Protein AF-A0A522IY09-F1 (afdb_monomer)

Solvent-accessible surface area (backbone atoms only — not comparable to full-atom values): 5550 Å² total; per-residue (Å²): 135,51,74,67,56,51,54,53,50,52,50,52,53,49,52,52,53,52,52,50,55,50,52,53,50,51,51,51,51,52,50,54,34,52,55,36,45,76,70,73,42,92,40,67,68,53,52,51,50,51,53,52,51,50,53,52,51,49,55,49,52,54,51,51,54,52,23,68,76,66,72,47,81,73,81,85,66,64,75,73,78,66,75,73,77,84,79,77,83,89,76,131

Structure (mmCIF, N/CA/C/O backbone):
data_AF-A0A522IY09-F1
#
_entry.id   AF-A0A522IY09-F1
#
loop_
_atom_site.group_PDB
_atom_site.id
_atom_site.type_symbol
_atom_site.label_atom_id
_atom_site.label_alt_id
_atom_site.label_comp_id
_atom_site.label_asym_id
_atom_site.label_entity_id
_atom_site.label_seq_id
_atom_site.pdbx_PDB_ins_code
_atom_site.Cartn_x
_atom_site.Cartn_y
_atom_site.Cartn_z
_atom_site.occupancy
_atom_site.B_iso_or_equiv
_atom_site.auth_seq_id
_atom_site.auth_comp_id
_atom_site.auth_asym_id
_atom_site.auth_atom_id
_atom_site.pdbx_PDB_model_num
ATOM 1 N N . MET A 1 1 ? 24.304 12.826 -20.726 1.00 64.62 1 MET A N 1
ATOM 2 C CA . MET A 1 1 ? 23.076 12.122 -20.330 1.00 64.62 1 MET A CA 1
ATOM 3 C C . MET A 1 1 ? 22.304 11.796 -21.593 1.00 64.62 1 MET A C 1
ATOM 5 O O . MET A 1 1 ? 22.029 12.706 -22.367 1.00 64.62 1 MET A O 1
ATOM 9 N N . THR A 1 2 ? 22.078 10.517 -21.870 1.00 91.50 2 THR A N 1
ATOM 10 C CA . THR A 1 2 ? 21.358 10.041 -23.058 1.00 91.50 2 THR A CA 1
ATOM 11 C C . THR A 1 2 ? 19.844 10.076 -22.825 1.00 91.50 2 THR A C 1
ATOM 13 O O . THR A 1 2 ? 19.383 10.112 -21.684 1.00 91.50 2 THR A O 1
ATOM 16 N N . LEU A 1 3 ? 19.047 10.032 -23.899 1.00 85.06 3 LEU A N 1
ATOM 17 C CA . LEU A 1 3 ? 17.584 9.939 -23.795 1.00 85.06 3 LEU A CA 1
ATOM 18 C C . LEU A 1 3 ? 17.142 8.693 -23.003 1.00 85.06 3 LEU A C 1
ATOM 20 O O . LEU A 1 3 ? 16.201 8.762 -22.217 1.00 85.06 3 LEU A O 1
ATOM 24 N N . ALA A 1 4 ? 17.850 7.574 -23.169 1.00 80.31 4 ALA A N 1
ATOM 25 C CA . ALA A 1 4 ? 17.594 6.344 -22.424 1.00 80.31 4 ALA A CA 1
ATOM 26 C C . ALA A 1 4 ? 17.851 6.514 -20.915 1.00 80.31 4 ALA A C 1
ATOM 28 O O . ALA A 1 4 ? 17.023 6.105 -20.104 1.00 80.31 4 ALA A O 1
ATOM 29 N N . GLU A 1 5 ? 18.944 7.182 -20.533 1.00 83.06 5 GLU A N 1
ATOM 30 C CA . GLU A 1 5 ? 19.251 7.492 -19.128 1.00 83.06 5 GLU A CA 1
ATOM 31 C C . GLU A 1 5 ? 18.213 8.434 -18.504 1.00 83.06 5 GLU A C 1
ATOM 33 O O . GLU A 1 5 ? 17.850 8.272 -17.339 1.00 83.06 5 GLU A O 1
ATOM 38 N N . GLN A 1 6 ? 17.709 9.403 -19.276 1.00 86.19 6 GLN A N 1
ATOM 39 C CA . GLN A 1 6 ? 16.656 10.320 -18.836 1.00 86.19 6 GLN A CA 1
ATOM 40 C C . GLN A 1 6 ? 15.349 9.575 -18.549 1.00 86.19 6 GLN A C 1
ATOM 42 O O . GLN A 1 6 ? 14.804 9.691 -17.455 1.00 86.19 6 GLN A O 1
ATOM 47 N N . LEU A 1 7 ? 14.902 8.737 -19.487 1.00 83.69 7 LEU A N 1
ATOM 48 C CA . LEU A 1 7 ? 13.694 7.930 -19.321 1.00 83.69 7 LEU A CA 1
ATOM 49 C C . LEU A 1 7 ? 13.817 6.946 -18.154 1.00 83.69 7 LEU A C 1
ATOM 51 O O . LEU A 1 7 ? 12.856 6.744 -17.414 1.00 83.69 7 LEU A O 1
ATOM 55 N N . GLN A 1 8 ? 14.992 6.348 -17.955 1.00 81.69 8 GLN A N 1
ATOM 56 C CA . GLN A 1 8 ? 15.227 5.458 -16.821 1.00 81.69 8 GLN A CA 1
ATOM 57 C C . GLN A 1 8 ? 15.186 6.205 -15.483 1.00 81.69 8 GLN A C 1
ATOM 59 O O . GLN A 1 8 ? 14.585 5.717 -14.526 1.00 81.69 8 GLN A O 1
ATOM 64 N N . ARG A 1 9 ? 15.762 7.410 -15.417 1.00 84.06 9 ARG A N 1
ATOM 65 C CA . ARG A 1 9 ? 15.673 8.272 -14.235 1.00 84.06 9 ARG A CA 1
ATOM 66 C C . ARG A 1 9 ? 14.228 8.660 -13.926 1.00 84.06 9 ARG A C 1
ATOM 68 O O . ARG A 1 9 ? 13.818 8.551 -12.773 1.00 84.06 9 ARG A O 1
ATOM 75 N N . ASP A 1 10 ? 13.464 9.084 -14.928 1.00 86.62 10 ASP A N 1
ATOM 76 C CA . ASP A 1 10 ? 12.071 9.501 -14.743 1.00 86.62 10 ASP A CA 1
ATOM 77 C C . ASP A 1 10 ? 11.196 8.333 -14.275 1.00 86.62 10 ASP A C 1
ATOM 79 O O . ASP A 1 10 ? 10.366 8.504 -13.382 1.00 86.62 10 ASP A O 1
ATOM 83 N N . ARG A 1 11 ? 11.441 7.120 -14.788 1.00 79.81 11 ARG A N 1
ATOM 84 C CA . ARG A 1 11 ? 10.786 5.893 -14.305 1.00 79.81 11 ARG A CA 1
ATOM 85 C C . ARG A 1 11 ? 11.083 5.617 -12.836 1.00 79.81 11 ARG A C 1
ATOM 87 O O . ARG A 1 11 ? 10.151 5.398 -12.070 1.00 79.81 11 ARG A O 1
ATOM 94 N N . LEU A 1 12 ? 12.353 5.673 -12.429 1.00 82.12 12 LEU A N 1
ATOM 95 C CA . LEU A 1 12 ? 12.740 5.460 -11.031 1.00 82.12 12 LEU A CA 1
ATOM 96 C C . LEU A 1 12 ? 12.110 6.508 -10.106 1.00 82.12 12 LEU A C 1
ATOM 98 O O . LEU A 1 12 ? 11.585 6.162 -9.052 1.00 82.12 12 LEU A O 1
ATOM 102 N N . LEU A 1 13 ? 12.113 7.781 -10.510 1.00 87.38 13 LEU A N 1
ATOM 103 C CA . LEU A 1 13 ? 11.470 8.849 -9.745 1.00 87.38 13 LEU A CA 1
ATOM 104 C C . LEU A 1 13 ? 9.957 8.638 -9.640 1.00 87.38 13 LEU A C 1
ATOM 106 O O . LEU A 1 13 ? 9.389 8.815 -8.563 1.00 87.38 13 LEU A O 1
ATOM 110 N N . ASN A 1 14 ? 9.308 8.218 -10.727 1.00 82.75 14 ASN A N 1
ATOM 111 C CA . ASN A 1 14 ? 7.885 7.904 -10.726 1.00 82.75 14 ASN A CA 1
ATOM 112 C C . ASN A 1 14 ? 7.562 6.724 -9.795 1.00 82.75 14 ASN A C 1
ATO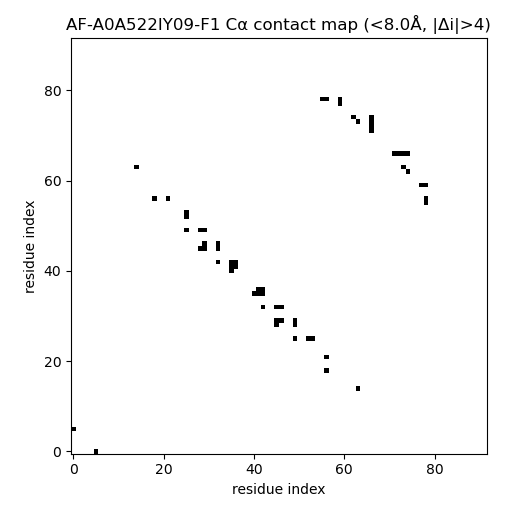M 114 O O . ASN A 1 14 ? 6.641 6.822 -8.985 1.00 82.75 14 ASN A O 1
ATOM 118 N N . ALA A 1 15 ? 8.355 5.650 -9.843 1.00 80.75 15 ALA A N 1
ATOM 119 C CA . ALA A 1 15 ? 8.210 4.510 -8.943 1.00 80.75 15 ALA A CA 1
ATOM 120 C C . ALA A 1 15 ? 8.380 4.932 -7.472 1.00 80.75 15 ALA A C 1
ATOM 122 O O . ALA A 1 15 ? 7.545 4.609 -6.627 1.00 80.75 15 ALA A O 1
ATOM 123 N N . VAL A 1 16 ? 9.396 5.734 -7.146 1.00 84.94 16 VAL A N 1
ATOM 124 C CA . VAL A 1 16 ? 9.591 6.253 -5.780 1.00 84.94 16 VAL A CA 1
ATOM 125 C C . VAL A 1 16 ? 8.399 7.106 -5.328 1.00 84.94 16 VAL A C 1
ATOM 127 O O . VAL A 1 16 ? 7.895 6.914 -4.219 1.00 84.94 16 VAL A O 1
ATOM 130 N N . ASN A 1 17 ? 7.903 8.006 -6.180 1.00 87.25 17 ASN A N 1
ATOM 131 C CA . ASN A 1 17 ? 6.762 8.865 -5.858 1.00 87.25 17 ASN A CA 1
ATOM 132 C C . ASN A 1 17 ? 5.477 8.058 -5.620 1.00 87.25 17 ASN A C 1
ATOM 134 O O . ASN A 1 17 ? 4.776 8.306 -4.638 1.00 87.25 17 ASN A O 1
ATOM 138 N N . MET A 1 18 ? 5.195 7.062 -6.464 1.00 83.62 18 MET A N 1
ATOM 139 C CA . MET A 1 18 ? 4.046 6.164 -6.302 1.00 83.62 18 MET A CA 1
ATOM 140 C C . MET A 1 18 ? 4.153 5.318 -5.028 1.00 83.62 18 MET A C 1
ATOM 142 O O . MET A 1 18 ? 3.191 5.226 -4.264 1.00 83.62 18 MET A O 1
ATOM 146 N N . THR A 1 19 ? 5.340 4.767 -4.748 1.00 83.94 19 THR A N 1
ATOM 147 C CA . THR A 1 19 ? 5.622 4.012 -3.513 1.00 83.94 19 THR A CA 1
ATOM 148 C C . THR A 1 19 ? 5.331 4.866 -2.282 1.00 83.94 19 THR A C 1
ATOM 150 O O . THR A 1 19 ? 4.646 4.433 -1.355 1.00 83.94 19 THR A O 1
ATOM 153 N N . HIS A 1 20 ? 5.815 6.110 -2.285 1.00 87.12 20 HIS A N 1
ATOM 154 C CA . HIS A 1 20 ? 5.610 7.048 -1.190 1.00 87.12 20 HIS A CA 1
ATOM 155 C 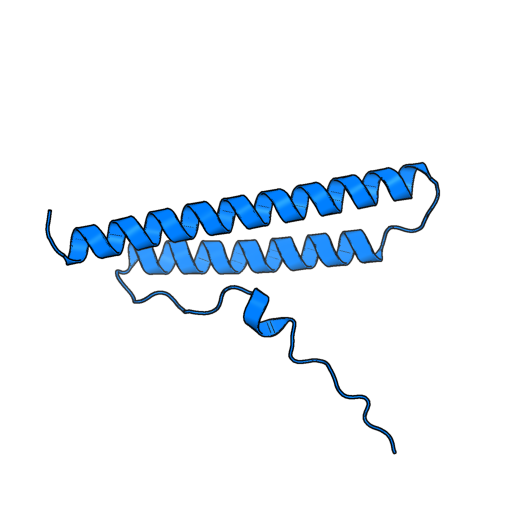C . HIS A 1 20 ? 4.124 7.399 -1.018 1.00 87.12 20 HIS A C 1
ATOM 157 O O . HIS A 1 20 ? 3.604 7.327 0.098 1.00 87.12 20 HIS A O 1
ATOM 163 N N . ALA A 1 21 ? 3.418 7.736 -2.100 1.00 87.06 21 ALA A N 1
ATOM 164 C CA . ALA A 1 21 ? 1.993 8.057 -2.045 1.00 87.06 21 ALA A CA 1
ATOM 165 C C . ALA A 1 21 ? 1.172 6.907 -1.434 1.00 87.06 21 ALA A C 1
ATOM 167 O O . ALA A 1 21 ? 0.348 7.133 -0.546 1.00 87.06 21 ALA A O 1
ATOM 168 N N . ARG A 1 22 ? 1.467 5.665 -1.832 1.00 84.44 22 ARG A N 1
ATOM 169 C CA . ARG A 1 22 ? 0.796 4.467 -1.314 1.00 84.44 22 ARG A CA 1
ATOM 170 C C . ARG A 1 22 ? 1.116 4.187 0.145 1.00 84.44 22 ARG A C 1
ATOM 172 O O . ARG A 1 22 ? 0.208 3.911 0.922 1.00 84.44 22 ARG A O 1
ATOM 179 N N . PHE A 1 23 ? 2.373 4.340 0.555 1.00 87.88 23 PHE A N 1
ATOM 180 C CA . PHE A 1 23 ? 2.740 4.182 1.961 1.00 87.88 23 PHE A CA 1
ATOM 181 C C . PHE A 1 23 ? 2.018 5.197 2.859 1.00 87.88 23 PHE A C 1
ATOM 183 O O . PHE A 1 23 ? 1.548 4.856 3.944 1.00 87.88 23 PHE A O 1
ATOM 190 N N . ARG A 1 24 ? 1.857 6.442 2.389 1.00 92.00 24 ARG A N 1
ATOM 191 C CA . ARG A 1 24 ? 1.065 7.456 3.104 1.00 92.00 24 ARG A CA 1
ATOM 192 C C . ARG A 1 24 ? -0.409 7.078 3.207 1.00 92.00 24 ARG A C 1
ATOM 194 O O . ARG A 1 24 ? -0.991 7.287 4.268 1.00 92.00 24 ARG A O 1
ATOM 201 N N . ALA A 1 25 ? -0.997 6.532 2.143 1.00 87.44 25 ALA A N 1
ATOM 202 C CA . ALA A 1 25 ? -2.382 6.066 2.159 1.00 87.44 25 ALA A CA 1
ATOM 203 C C . ALA A 1 25 ? -2.576 4.909 3.154 1.00 87.44 25 ALA A C 1
ATOM 205 O O . ALA A 1 25 ? -3.455 4.985 4.009 1.00 87.44 25 ALA A O 1
ATOM 206 N N . LEU A 1 26 ? -1.690 3.906 3.133 1.00 89.25 26 LEU A N 1
ATOM 207 C CA . LEU A 1 26 ? -1.681 2.797 4.094 1.00 89.25 26 LEU A CA 1
ATOM 208 C C . LEU A 1 26 ? -1.606 3.287 5.545 1.00 89.25 26 LEU A C 1
ATOM 210 O O . LEU A 1 26 ? -2.394 2.864 6.391 1.00 89.25 26 LEU A O 1
ATOM 214 N N . LEU A 1 27 ? -0.691 4.217 5.838 1.00 92.69 27 LEU A N 1
ATOM 215 C CA . LEU A 1 27 ? -0.567 4.807 7.173 1.00 92.69 27 LEU A CA 1
ATOM 216 C C . LEU A 1 27 ? -1.838 5.551 7.599 1.00 92.69 27 LEU A C 1
ATOM 218 O O . LEU A 1 27 ? -2.259 5.426 8.748 1.00 92.69 27 LEU A O 1
ATOM 222 N N . ALA A 1 28 ? -2.461 6.305 6.692 1.00 91.31 28 ALA A N 1
ATOM 223 C CA . ALA A 1 28 ? -3.710 7.005 6.976 1.00 91.31 28 ALA A CA 1
ATOM 224 C C . ALA A 1 28 ? -4.845 6.022 7.310 1.00 91.31 28 ALA A C 1
ATOM 226 O O . ALA A 1 28 ? -5.552 6.217 8.301 1.00 91.31 28 ALA A O 1
ATOM 227 N N . THR A 1 29 ? -4.970 4.933 6.549 1.00 90.06 29 THR A N 1
ATOM 228 C CA . THR A 1 29 ? -5.954 3.871 6.802 1.00 90.06 29 THR A CA 1
ATOM 229 C C . THR A 1 29 ? -5.700 3.180 8.143 1.00 90.06 29 THR A C 1
ATOM 231 O O . THR A 1 29 ? -6.633 2.993 8.925 1.00 90.06 29 THR A O 1
ATOM 234 N N . ALA A 1 30 ? -4.442 2.872 8.472 1.00 92.25 30 ALA A N 1
ATOM 235 C CA . ALA A 1 30 ? -4.072 2.269 9.752 1.00 92.25 30 ALA A CA 1
ATOM 236 C C . ALA A 1 30 ? -4.379 3.187 10.946 1.00 92.25 30 ALA A C 1
ATOM 238 O O . ALA A 1 30 ? -4.891 2.732 11.974 1.00 92.25 30 ALA A O 1
ATOM 239 N N . LEU A 1 31 ? -4.127 4.491 10.810 1.00 94.88 31 LEU A N 1
ATOM 240 C CA . LEU A 1 31 ? -4.485 5.482 11.825 1.00 94.88 31 LEU A CA 1
ATOM 241 C C . LEU A 1 31 ? -6.005 5.575 12.012 1.00 94.88 31 LEU A C 1
ATOM 243 O O . LEU A 1 31 ? -6.480 5.537 13.147 1.00 94.88 31 LEU A O 1
ATOM 247 N N . ALA A 1 32 ? -6.774 5.628 10.922 1.00 91.38 32 ALA A N 1
ATOM 248 C CA . ALA A 1 32 ? -8.235 5.669 10.975 1.00 91.38 32 ALA A CA 1
ATOM 249 C C . ALA A 1 32 ? -8.838 4.394 11.595 1.00 91.38 32 ALA A C 1
ATOM 251 O O . ALA A 1 32 ? -9.798 4.468 12.365 1.00 91.38 32 ALA A O 1
ATOM 252 N N . ALA A 1 33 ? -8.266 3.223 11.298 1.00 92.94 33 ALA A N 1
ATOM 253 C CA . ALA A 1 33 ? -8.636 1.964 11.938 1.00 92.94 33 ALA A CA 1
ATOM 254 C C . ALA A 1 33 ? -8.327 2.004 13.443 1.00 92.94 33 ALA A C 1
ATOM 256 O O . ALA A 1 33 ? -9.178 1.680 14.265 1.00 92.94 33 ALA A O 1
ATOM 257 N N . THR A 1 34 ? -7.147 2.496 13.830 1.00 94.56 34 THR A N 1
ATOM 258 C CA . THR A 1 34 ? -6.750 2.615 15.244 1.00 94.56 34 THR A CA 1
ATOM 259 C C . THR A 1 34 ? -7.708 3.517 16.028 1.00 94.56 34 THR A C 1
ATOM 261 O O . THR A 1 34 ? -8.144 3.155 17.119 1.00 94.56 34 THR A O 1
ATOM 264 N N . GLN A 1 35 ? -8.092 4.665 15.466 1.00 95.44 35 GLN A N 1
ATOM 265 C CA . GLN A 1 35 ? -9.045 5.592 16.092 1.00 95.44 35 GLN A CA 1
ATOM 266 C C . GLN A 1 35 ? -10.436 4.964 16.269 1.00 95.44 35 GLN A C 1
ATOM 268 O O . GLN A 1 35 ? -11.083 5.142 17.305 1.00 95.44 35 GLN A O 1
ATOM 273 N N . ARG A 1 36 ? -10.893 4.178 15.287 1.00 92.69 36 ARG A N 1
ATOM 274 C CA . ARG A 1 36 ? -12.155 3.434 15.389 1.00 92.69 36 ARG A CA 1
ATOM 275 C C . ARG A 1 36 ? -12.099 2.323 16.428 1.00 92.69 36 ARG A C 1
ATOM 277 O O . ARG A 1 36 ? -13.024 2.221 17.230 1.00 92.69 36 ARG A O 1
ATOM 284 N N . ALA A 1 37 ? -11.005 1.565 16.480 1.00 95.44 37 ALA A N 1
ATOM 285 C CA . ALA A 1 37 ? -10.797 0.540 17.500 1.00 95.44 37 ALA A CA 1
ATOM 286 C C . ALA A 1 37 ? -10.820 1.142 18.915 1.00 95.44 37 ALA A C 1
ATOM 288 O O . ALA A 1 37 ? -11.475 0.603 19.804 1.00 95.44 37 ALA A O 1
ATOM 289 N N . GLN A 1 38 ? -10.177 2.298 19.113 1.00 96.62 38 GLN A N 1
ATOM 290 C CA . GLN A 1 38 ? -10.217 3.039 20.383 1.00 96.62 38 GLN A CA 1
ATOM 291 C C . GLN A 1 38 ? -11.630 3.507 20.760 1.00 96.62 38 GLN A C 1
ATOM 293 O O . GLN A 1 38 ? -11.943 3.627 21.941 1.00 96.62 38 GLN A O 1
ATOM 298 N N . SER A 1 39 ? -12.491 3.726 19.766 1.00 96.38 39 SER A N 1
ATOM 299 C CA . SER A 1 39 ? -13.903 4.079 19.955 1.00 96.38 39 SER A CA 1
ATOM 300 C C . SER A 1 39 ? -14.813 2.854 20.149 1.00 96.38 39 SER A C 1
ATOM 302 O O . SER A 1 39 ? -16.030 3.004 20.220 1.00 96.38 39 SER A O 1
ATOM 304 N N . GLY A 1 40 ? -14.251 1.639 20.208 1.00 95.50 40 GLY A N 1
ATOM 305 C CA . GLY A 1 40 ? -15.001 0.388 20.356 1.00 95.50 40 GLY A CA 1
ATOM 306 C C . GLY A 1 40 ? -15.723 -0.077 19.087 1.00 95.50 40 GLY A C 1
ATOM 307 O O . GLY A 1 40 ? -16.585 -0.951 19.161 1.00 95.50 40 GLY A O 1
ATOM 308 N N . LEU A 1 41 ? -15.398 0.499 17.927 1.00 95.06 41 LEU A N 1
ATOM 309 C CA . LEU A 1 41 ? -15.997 0.129 16.645 1.00 95.06 41 LEU A CA 1
ATOM 310 C C . LEU A 1 41 ? -15.248 -1.060 16.018 1.00 95.06 41 LEU A C 1
ATOM 312 O O . LEU A 1 41 ? -14.035 -1.188 16.203 1.00 95.06 41 LEU A O 1
ATOM 316 N N . PRO A 1 42 ? -15.936 -1.932 15.258 1.00 92.56 42 PRO A N 1
ATOM 317 C CA . PRO A 1 42 ? -15.289 -3.035 14.556 1.00 92.56 42 PRO A CA 1
ATOM 318 C C . PRO A 1 42 ? -14.351 -2.516 13.458 1.00 92.56 42 PRO A C 1
ATOM 320 O O . PRO A 1 42 ? -14.703 -1.606 12.710 1.00 92.56 42 PRO A O 1
ATOM 323 N N . VAL A 1 43 ? -13.171 -3.135 13.348 1.00 94.75 43 VAL A N 1
ATOM 324 C CA . 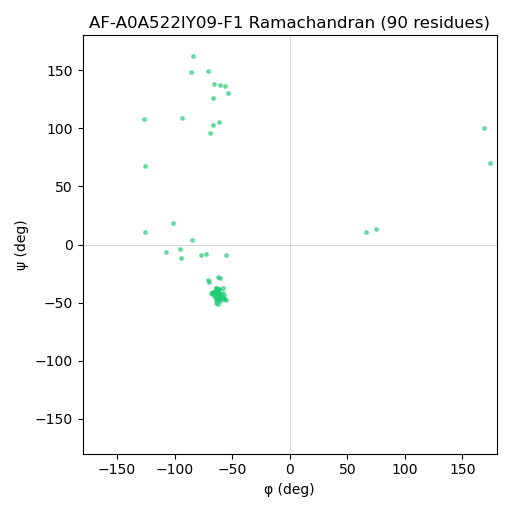VAL A 1 43 ? -12.101 -2.738 12.404 1.00 94.75 43 VAL A CA 1
ATOM 325 C C . VAL A 1 43 ? -11.625 -3.875 11.496 1.00 94.75 43 VAL A C 1
ATOM 327 O O . VAL A 1 43 ? -10.605 -3.764 10.823 1.00 94.75 43 VAL A O 1
ATOM 330 N N . VAL A 1 44 ? -12.343 -5.003 11.480 1.00 92.62 44 VAL A N 1
ATOM 331 C CA . VAL A 1 44 ? -11.955 -6.191 10.696 1.00 92.62 44 VAL A CA 1
ATOM 332 C C . VAL A 1 44 ? -11.837 -5.868 9.208 1.00 92.62 44 VAL A C 1
ATOM 334 O O . VAL A 1 44 ? -10.882 -6.304 8.569 1.00 92.62 44 VAL A O 1
ATOM 337 N N . ASP A 1 45 ? -12.767 -5.087 8.660 1.00 88.69 45 ASP A N 1
ATOM 338 C CA . ASP A 1 45 ? -12.731 -4.733 7.240 1.00 88.69 45 ASP A CA 1
ATOM 339 C C . ASP A 1 45 ? -11.586 -3.770 6.917 1.00 88.69 45 ASP A C 1
ATOM 341 O O . ASP A 1 45 ? -10.953 -3.906 5.876 1.00 88.69 45 ASP A O 1
ATOM 345 N N . ASP A 1 46 ? -11.219 -2.888 7.846 1.00 87.88 46 ASP A N 1
ATOM 346 C CA . ASP A 1 46 ? -10.068 -1.996 7.669 1.00 87.88 46 ASP A CA 1
ATOM 347 C C . ASP A 1 46 ? -8.759 -2.769 7.640 1.00 87.88 46 ASP A C 1
ATOM 349 O O . ASP A 1 46 ? -7.886 -2.495 6.822 1.00 87.88 46 ASP A O 1
ATOM 353 N N . ILE A 1 47 ? -8.636 -3.769 8.517 1.00 89.38 47 ILE A N 1
ATOM 354 C CA . ILE A 1 47 ? -7.485 -4.671 8.542 1.00 89.38 47 ILE A CA 1
ATOM 355 C C . ILE A 1 47 ? -7.423 -5.473 7.238 1.00 89.38 47 ILE A C 1
ATOM 357 O O . ILE A 1 47 ? -6.344 -5.613 6.667 1.00 89.38 47 ILE A O 1
ATOM 361 N N . ARG A 1 48 ? -8.560 -5.960 6.722 1.00 90.88 48 ARG A N 1
ATOM 362 C CA . ARG A 1 48 ? -8.604 -6.662 5.427 1.00 90.88 48 ARG A CA 1
ATOM 363 C C . ARG A 1 48 ? -8.156 -5.766 4.275 1.00 90.88 48 ARG A C 1
ATOM 365 O O . ARG A 1 48 ? -7.356 -6.220 3.461 1.00 90.88 48 ARG A O 1
ATOM 372 N N . ILE A 1 49 ? -8.632 -4.521 4.227 1.00 87.19 49 ILE A N 1
ATOM 373 C CA . ILE A 1 49 ? -8.229 -3.536 3.212 1.00 87.19 49 ILE A CA 1
ATOM 374 C C . ILE A 1 49 ? -6.725 -3.263 3.315 1.00 87.19 49 ILE A C 1
ATOM 376 O O . ILE A 1 49 ? -6.022 -3.365 2.316 1.00 87.19 49 ILE A O 1
ATOM 380 N N . LEU A 1 50 ? -6.206 -3.027 4.525 1.00 89.94 50 LEU A N 1
ATOM 381 C CA . LEU A 1 50 ? -4.771 -2.832 4.756 1.00 89.94 50 LEU A CA 1
ATOM 382 C C . LEU A 1 50 ? -3.938 -4.020 4.267 1.00 89.94 50 LEU A C 1
ATOM 384 O O . LEU A 1 50 ? -2.931 -3.825 3.593 1.00 89.94 50 LEU A O 1
ATOM 388 N N . CYS A 1 51 ? -4.345 -5.251 4.585 1.00 89.62 51 CYS A N 1
ATOM 389 C CA . CYS A 1 51 ? -3.646 -6.448 4.121 1.00 89.62 51 CYS A CA 1
ATOM 390 C C . CYS A 1 51 ? -3.673 -6.571 2.591 1.00 89.62 51 CYS A C 1
ATOM 392 O O . CYS A 1 51 ? -2.639 -6.876 2.000 1.00 89.62 51 CYS A O 1
ATOM 394 N N . ALA A 1 52 ? -4.819 -6.308 1.955 1.00 88.38 52 ALA A N 1
ATOM 395 C CA . ALA A 1 52 ? -4.941 -6.336 0.499 1.00 88.38 52 ALA A CA 1
ATOM 396 C C . ALA A 1 52 ? -4.023 -5.296 -0.163 1.00 88.38 52 ALA A C 1
ATOM 398 O O . ALA A 1 52 ? -3.258 -5.636 -1.068 1.00 88.38 52 ALA A O 1
ATOM 399 N N . ASP A 1 53 ? -4.022 -4.062 0.340 1.00 86.44 53 ASP A N 1
ATOM 400 C CA . ASP A 1 53 ? -3.179 -2.981 -0.173 1.00 86.44 53 ASP A CA 1
ATOM 401 C C . ASP A 1 53 ? -1.682 -3.277 0.010 1.00 86.44 53 ASP A C 1
ATOM 403 O O . ASP A 1 53 ? -0.887 -3.012 -0.895 1.00 86.44 53 ASP A O 1
ATOM 407 N N . ILE A 1 54 ? -1.285 -3.876 1.141 1.00 88.00 54 ILE A N 1
ATOM 408 C CA . ILE A 1 54 ? 0.100 -4.311 1.384 1.00 88.00 54 ILE A CA 1
ATOM 409 C C . ILE A 1 54 ? 0.515 -5.387 0.376 1.00 88.00 54 ILE A C 1
ATOM 411 O O . ILE A 1 54 ? 1.592 -5.280 -0.208 1.00 88.00 54 ILE A O 1
ATOM 415 N N . SER A 1 55 ? -0.322 -6.399 0.132 1.00 89.56 55 SER A N 1
ATOM 416 C CA . SER A 1 55 ? -0.014 -7.457 -0.841 1.00 89.56 55 SER A CA 1
ATOM 417 C C . SER A 1 55 ? 0.102 -6.916 -2.267 1.00 89.56 55 SER A C 1
ATOM 419 O O . SER A 1 55 ? 1.026 -7.285 -2.992 1.00 89.56 55 SER A O 1
ATOM 421 N N . LEU A 1 56 ? -0.784 -5.998 -2.661 1.00 85.56 56 LEU A N 1
ATOM 422 C CA . LEU A 1 56 ? -0.715 -5.329 -3.961 1.00 85.56 56 LEU A CA 1
ATOM 423 C C . LEU A 1 56 ? 0.550 -4.474 -4.092 1.00 85.56 56 LEU A C 1
ATOM 425 O O . LEU A 1 56 ? 1.198 -4.477 -5.138 1.00 85.56 56 LEU A O 1
ATOM 429 N N . MET A 1 57 ? 0.923 -3.755 -3.030 1.00 85.38 57 MET A N 1
ATOM 430 C CA . MET A 1 57 ? 2.150 -2.963 -2.995 1.00 85.38 57 MET A CA 1
ATOM 431 C C . MET A 1 57 ? 3.396 -3.847 -3.085 1.00 85.38 57 MET A C 1
ATOM 433 O O . MET A 1 57 ? 4.320 -3.504 -3.819 1.00 85.38 57 MET A O 1
ATOM 437 N N . GLN A 1 58 ? 3.415 -4.986 -2.390 1.00 86.44 58 GLN A N 1
ATOM 438 C CA . GLN A 1 58 ? 4.521 -5.937 -2.445 1.00 86.44 58 GLN A CA 1
ATOM 439 C C . GLN A 1 58 ? 4.702 -6.501 -3.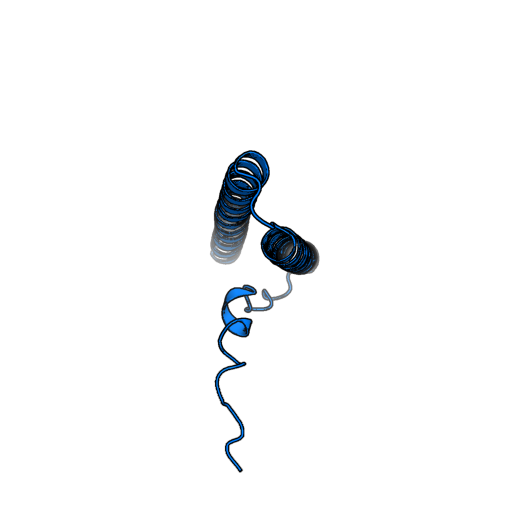859 1.00 86.44 58 GLN A C 1
ATOM 441 O O . GLN A 1 58 ? 5.800 -6.415 -4.404 1.00 86.44 58 GLN A O 1
ATOM 446 N N . GLY A 1 59 ? 3.629 -7.005 -4.480 1.00 86.00 59 GLY A N 1
ATOM 447 C CA . GLY A 1 59 ? 3.701 -7.555 -5.837 1.00 86.00 59 GLY A CA 1
ATOM 448 C C . GLY A 1 59 ? 4.138 -6.515 -6.871 1.00 86.00 59 GLY A C 1
ATOM 449 O O . GLY A 1 59 ? 4.947 -6.807 -7.751 1.00 86.00 59 GLY A O 1
ATOM 450 N N . TRP A 1 60 ? 3.668 -5.273 -6.732 1.00 83.25 60 TRP A N 1
ATOM 451 C CA . TRP A 1 60 ? 4.104 -4.180 -7.596 1.00 83.25 60 TRP A CA 1
ATOM 452 C C . TRP A 1 60 ? 5.590 -3.835 -7.399 1.00 83.25 60 TRP A C 1
ATOM 454 O O . TRP A 1 60 ? 6.313 -3.718 -8.384 1.00 83.25 60 TRP A O 1
ATOM 464 N N . LEU A 1 61 ? 6.084 -3.742 -6.158 1.00 82.94 61 LEU A N 1
ATOM 465 C CA . LEU A 1 61 ? 7.504 -3.480 -5.881 1.00 82.94 61 LEU A CA 1
ATOM 466 C C . LEU A 1 61 ? 8.422 -4.593 -6.402 1.00 82.94 61 LEU A C 1
ATOM 468 O O . LEU A 1 61 ? 9.496 -4.307 -6.932 1.00 82.94 61 LEU A O 1
ATOM 472 N N . GLU A 1 62 ? 8.008 -5.852 -6.269 1.00 85.38 62 GLU A N 1
ATOM 473 C C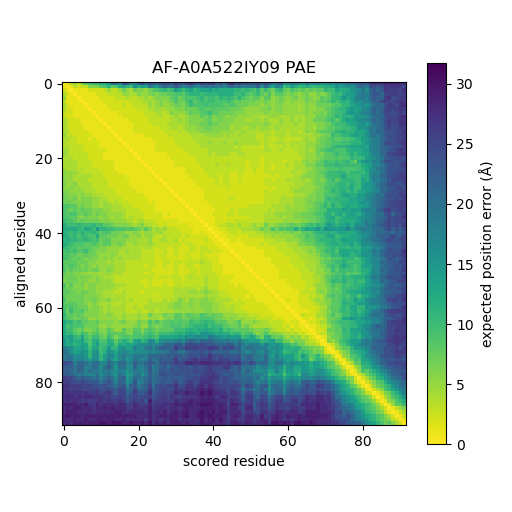A . GLU A 1 62 ? 8.725 -7.000 -6.831 1.00 85.38 62 GLU A CA 1
ATOM 474 C C . GLU A 1 62 ? 8.777 -6.919 -8.366 1.00 85.38 62 GLU A C 1
ATOM 476 O O . GLU A 1 62 ? 9.844 -7.111 -8.958 1.00 85.38 62 GLU A O 1
ATOM 481 N N . GLY A 1 63 ? 7.663 -6.544 -9.006 1.00 82.44 63 GLY A N 1
ATOM 482 C CA . GLY A 1 63 ? 7.587 -6.305 -10.448 1.00 82.44 63 GLY A CA 1
ATOM 483 C C . GLY A 1 63 ? 8.481 -5.155 -10.924 1.00 82.44 63 GLY A C 1
ATOM 484 O O . GLY A 1 63 ? 9.212 -5.309 -11.903 1.00 82.44 63 GLY A O 1
ATOM 485 N N . GLU A 1 64 ? 8.489 -4.025 -10.212 1.00 76.62 64 GLU A N 1
ATOM 486 C CA . GLU A 1 64 ? 9.363 -2.883 -10.516 1.00 76.62 64 GLU A CA 1
ATOM 487 C C . GLU A 1 64 ? 10.843 -3.239 -10.343 1.00 76.62 64 GLU A C 1
ATOM 489 O O . GLU A 1 64 ? 11.659 -2.917 -11.205 1.00 76.62 64 GLU A O 1
ATOM 494 N N . SER A 1 65 ? 11.197 -3.944 -9.264 1.00 76.44 65 SER A N 1
ATOM 495 C CA . SER A 1 65 ? 12.564 -4.420 -9.023 1.00 76.44 65 SER A CA 1
ATOM 496 C C . SER A 1 65 ? 13.053 -5.300 -10.179 1.00 76.44 65 SER A C 1
ATOM 498 O O . SER A 1 65 ? 14.127 -5.068 -10.740 1.00 76.44 65 SER A O 1
ATOM 500 N N . LEU A 1 66 ? 12.217 -6.248 -10.618 1.00 79.12 66 LEU A N 1
ATOM 501 C CA . LEU A 1 66 ? 12.514 -7.123 -11.749 1.00 79.12 66 LEU A CA 1
ATOM 502 C C . LEU A 1 66 ? 12.648 -6.343 -13.068 1.00 79.12 66 LEU A C 1
ATOM 504 O O . LEU A 1 66 ? 13.570 -6.603 -13.846 1.00 79.12 66 LEU A O 1
ATOM 508 N N . ALA A 1 67 ? 11.761 -5.379 -13.327 1.00 71.62 67 ALA A N 1
ATOM 509 C CA . ALA A 1 67 ? 11.797 -4.547 -14.530 1.00 71.62 67 ALA A CA 1
ATOM 510 C C . ALA A 1 67 ? 13.071 -3.687 -14.590 1.00 71.62 67 ALA A C 1
ATOM 512 O O . ALA A 1 67 ? 13.730 -3.615 -15.630 1.00 71.62 67 ALA A O 1
ATOM 513 N N . VAL A 1 68 ? 13.478 -3.105 -13.456 1.00 68.75 68 VAL A N 1
ATOM 514 C CA . VAL A 1 68 ? 14.719 -2.327 -13.339 1.00 68.75 68 VAL A CA 1
ATOM 515 C C . VAL A 1 68 ? 15.953 -3.209 -13.549 1.00 68.75 68 VAL A C 1
ATOM 517 O O . VAL A 1 68 ? 16.869 -2.797 -14.259 1.00 68.75 68 VAL A O 1
ATOM 520 N N . SER A 1 69 ? 15.988 -4.424 -12.986 1.00 71.00 69 SER A N 1
ATOM 521 C CA . SER A 1 69 ? 17.123 -5.348 -13.145 1.00 71.00 69 SER A CA 1
ATOM 522 C C . SER A 1 69 ? 17.250 -5.945 -14.550 1.00 71.00 69 SER A C 1
ATOM 524 O O . SER A 1 69 ? 18.360 -6.241 -14.986 1.00 71.00 69 SER A O 1
ATOM 526 N N . SER A 1 70 ? 16.136 -6.136 -15.260 1.00 70.88 70 SER A N 1
ATOM 527 C CA . SER A 1 70 ? 16.112 -6.771 -16.587 1.00 70.88 70 SER A CA 1
ATOM 528 C C . SER A 1 70 ? 16.159 -5.782 -17.756 1.00 70.88 70 SER A C 1
ATOM 530 O O . SER A 1 70 ? 16.324 -6.201 -18.901 1.00 70.88 70 SER A O 1
ATOM 532 N N . GLY A 1 71 ? 15.987 -4.480 -17.500 1.00 63.22 71 GLY A N 1
ATOM 533 C CA . GLY A 1 71 ? 15.803 -3.477 -18.554 1.00 63.22 71 GLY A CA 1
ATOM 534 C C . GLY A 1 71 ? 14.490 -3.647 -19.332 1.00 63.22 71 GLY A C 1
ATOM 535 O O . GLY A 1 71 ? 14.308 -3.018 -20.377 1.00 63.22 71 GLY A O 1
ATOM 536 N N . ALA A 1 72 ? 13.581 -4.500 -18.848 1.00 59.12 72 ALA A N 1
ATOM 537 C CA . ALA A 1 72 ? 12.294 -4.751 -19.472 1.00 59.12 72 ALA A CA 1
ATOM 538 C C . ALA A 1 72 ? 11.357 -3.538 -19.315 1.00 59.12 72 ALA A C 1
ATOM 540 O O . ALA A 1 72 ? 11.439 -2.798 -18.328 1.00 59.12 72 ALA A O 1
ATOM 541 N N . PRO A 1 73 ? 10.452 -3.299 -20.282 1.00 56.88 73 PRO A N 1
ATOM 542 C CA . PRO A 1 73 ? 9.425 -2.281 -20.128 1.00 56.88 73 PRO A CA 1
ATOM 543 C C . PRO A 1 73 ? 8.527 -2.608 -18.928 1.00 56.88 73 PRO A C 1
ATOM 545 O O . PRO A 1 73 ? 8.135 -3.754 -18.716 1.00 56.88 73 PRO A O 1
ATOM 548 N N . GLN A 1 74 ? 8.218 -1.570 -18.154 1.00 58.59 74 GLN A N 1
ATOM 549 C CA . GLN A 1 74 ? 7.368 -1.620 -16.969 1.00 58.59 74 GLN 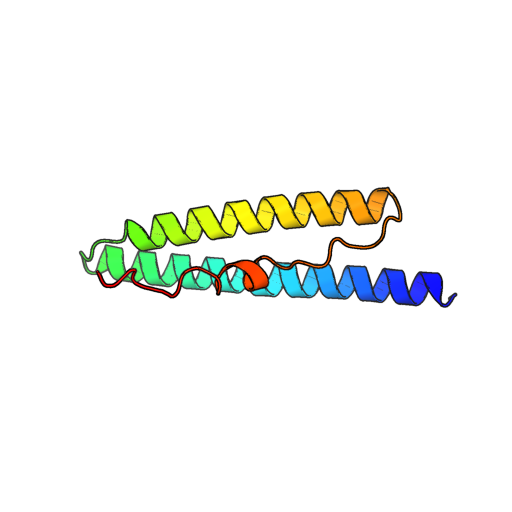A CA 1
ATOM 550 C C . GLN A 1 74 ? 6.015 -2.268 -17.311 1.00 58.59 74 GLN A C 1
ATOM 552 O O . GLN A 1 74 ? 5.374 -1.865 -18.287 1.00 58.59 74 GLN A O 1
ATOM 557 N N . GLN A 1 75 ? 5.560 -3.248 -16.522 1.00 56.72 75 GLN A N 1
ATOM 558 C CA . GLN A 1 75 ? 4.180 -3.726 -16.611 1.00 56.72 75 GLN A CA 1
ATOM 559 C C . GLN A 1 75 ? 3.270 -2.608 -16.096 1.00 56.72 75 GLN A C 1
ATOM 561 O O . GLN A 1 75 ? 3.111 -2.403 -14.896 1.00 56.72 75 GLN A O 1
ATOM 566 N N . SER A 1 76 ? 2.748 -1.819 -17.035 1.00 48.31 76 SER A N 1
ATOM 567 C CA . SER A 1 76 ? 1.798 -0.742 -16.773 1.00 48.31 76 SER A CA 1
ATOM 568 C C . SER A 1 76 ? 0.537 -1.337 -16.157 1.00 48.31 76 SER A C 1
ATOM 570 O O . SER A 1 76 ? -0.241 -2.011 -16.826 1.00 48.31 76 SER A O 1
ATOM 572 N N . GLY A 1 77 ? 0.392 -1.131 -14.858 1.00 48.91 77 GLY A N 1
ATOM 573 C CA . GLY A 1 77 ? -0.735 -1.595 -14.073 1.00 48.91 77 GLY A CA 1
ATOM 574 C C . GLY A 1 77 ? -0.459 -1.292 -12.615 1.00 48.91 77 GLY A C 1
ATOM 575 O O . GLY A 1 77 ? -0.185 -2.196 -11.828 1.00 48.91 77 GLY A O 1
ATOM 576 N N . ALA A 1 78 ? -0.477 -0.006 -12.253 1.00 53.81 78 ALA A N 1
ATOM 577 C CA . ALA A 1 78 ? -0.632 0.333 -10.847 1.00 53.81 78 ALA A CA 1
ATOM 578 C C . ALA A 1 78 ? -1.937 -0.337 -10.365 1.00 53.81 78 ALA A C 1
ATOM 580 O O . ALA A 1 78 ? -2.935 -0.270 -11.084 1.00 53.81 78 ALA A O 1
ATOM 581 N N . PRO A 1 79 ? -1.968 -0.974 -9.182 1.00 55.16 79 PRO A N 1
ATOM 582 C CA . PRO A 1 79 ? -3.139 -1.721 -8.709 1.00 55.16 79 PRO A CA 1
ATOM 583 C C . PRO A 1 79 ? -4.470 -0.946 -8.642 1.00 55.16 79 PRO A C 1
ATOM 585 O O . PRO A 1 79 ? -5.512 -1.557 -8.431 1.00 55.16 79 PRO A O 1
ATOM 588 N N . ASP A 1 80 ? -4.450 0.377 -8.829 1.00 52.59 80 ASP A N 1
ATOM 589 C CA . ASP A 1 80 ? -5.648 1.212 -8.974 1.00 52.59 80 ASP A CA 1
ATOM 590 C C . ASP A 1 80 ? -6.517 0.826 -10.186 1.00 52.59 80 ASP A C 1
ATOM 592 O O . ASP A 1 80 ? -7.737 0.948 -10.112 1.00 52.59 80 ASP A O 1
ATOM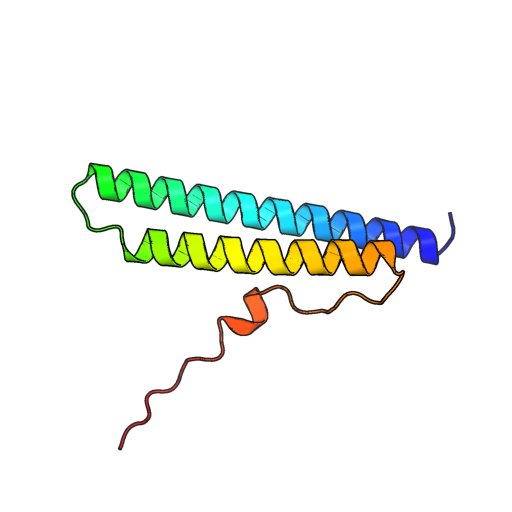 596 N N . ASP A 1 81 ? -5.937 0.280 -11.263 1.00 44.72 81 ASP A N 1
ATOM 597 C CA . ASP A 1 81 ? -6.697 -0.090 -12.472 1.00 44.72 81 ASP A CA 1
ATOM 598 C C . ASP A 1 81 ? -7.583 -1.341 -12.300 1.00 44.72 81 ASP A C 1
ATOM 600 O O . ASP A 1 81 ? -8.399 -1.651 -13.167 1.00 44.72 81 ASP A O 1
ATOM 604 N N . GLN A 1 82 ? -7.469 -2.069 -11.182 1.00 41.75 82 GLN A N 1
ATOM 605 C CA . GLN A 1 82 ? -8.290 -3.262 -10.920 1.00 41.75 82 GLN A CA 1
ATOM 606 C C . GLN A 1 82 ? -9.370 -3.076 -9.847 1.00 41.75 82 GLN A C 1
ATOM 608 O O . GLN A 1 82 ? -10.224 -3.947 -9.691 1.00 41.75 82 GLN A O 1
ATOM 613 N N . ALA A 1 83 ? -9.416 -1.933 -9.157 1.00 42.22 83 ALA A N 1
ATOM 614 C CA . ALA A 1 83 ? -10.452 -1.666 -8.156 1.00 42.22 83 ALA A CA 1
ATOM 615 C C . ALA A 1 83 ? -11.819 -1.273 -8.767 1.00 42.22 83 ALA A C 1
ATOM 617 O O . ALA A 1 83 ? -12.820 -1.214 -8.056 1.00 42.22 83 ALA A O 1
ATOM 618 N N . GLY A 1 84 ? -11.890 -1.034 -10.085 1.00 37.84 84 GLY A N 1
ATOM 619 C CA . GLY A 1 84 ? -13.105 -0.592 -10.786 1.00 37.84 84 GLY A CA 1
ATOM 620 C C . GLY A 1 84 ? -13.963 -1.686 -11.441 1.00 37.84 84 GLY A C 1
ATOM 621 O O . GLY A 1 84 ? -15.021 -1.368 -11.977 1.00 37.84 84 GLY A O 1
ATOM 622 N N . ALA A 1 85 ? -13.552 -2.961 -11.425 1.00 43.56 85 ALA A N 1
ATOM 623 C CA . ALA A 1 85 ? -14.185 -4.017 -12.234 1.00 43.56 85 ALA A CA 1
ATOM 624 C C . ALA A 1 85 ? -15.153 -4.956 -11.480 1.00 43.56 85 ALA A C 1
ATOM 626 O O . ALA A 1 85 ? -15.489 -6.024 -11.988 1.00 43.56 85 ALA A O 1
ATOM 627 N N . VAL A 1 86 ? -15.650 -4.572 -10.300 1.00 45.88 86 VAL A N 1
ATOM 628 C CA . VAL A 1 86 ? -16.776 -5.269 -9.646 1.00 45.88 86 VAL A CA 1
ATOM 629 C C . VAL A 1 86 ? -17.881 -4.260 -9.331 1.00 45.88 86 VAL A C 1
ATOM 631 O O . VAL A 1 86 ? -18.169 -3.933 -8.185 1.00 45.88 86 VAL A O 1
ATOM 634 N N . SER A 1 87 ? -18.502 -3.729 -10.384 1.00 47.94 87 SER A N 1
ATOM 635 C CA . SER A 1 87 ? -19.812 -3.082 -10.294 1.00 47.94 87 SER A CA 1
ATOM 636 C C . SER A 1 87 ? -20.751 -3.711 -11.310 1.00 47.94 87 SER A C 1
ATOM 638 O O . SER A 1 87 ? -20.628 -3.509 -12.514 1.00 47.94 87 SER A O 1
ATOM 640 N N . GLY A 1 88 ? -21.689 -4.491 -10.785 1.00 37.44 88 GLY A N 1
ATOM 641 C CA . GLY A 1 88 ? -22.817 -5.040 -11.515 1.00 37.44 88 GLY A CA 1
ATOM 642 C C . GLY A 1 88 ? -23.527 -6.096 -10.671 1.00 37.44 88 GLY A C 1
ATOM 643 O O . GLY A 1 88 ? -23.032 -7.219 -10.596 1.00 37.44 88 GLY A O 1
ATOM 644 N N . PRO A 1 89 ? -24.660 -5.786 -10.014 1.00 48.50 89 PRO A N 1
ATOM 645 C CA . PRO A 1 89 ? -25.524 -6.835 -9.500 1.00 48.50 89 PRO A CA 1
ATOM 646 C C . PRO A 1 89 ? -26.113 -7.586 -10.701 1.00 48.50 89 PRO A C 1
ATOM 648 O O . PRO A 1 89 ? -26.713 -6.974 -11.583 1.00 48.50 89 PRO A O 1
ATOM 651 N N . VAL A 1 90 ? -25.957 -8.911 -10.741 1.00 52.97 90 VAL A N 1
ATOM 652 C CA . VAL A 1 90 ? -26.832 -9.754 -11.565 1.00 52.97 90 VAL A CA 1
ATOM 653 C C . VAL A 1 90 ? -28.221 -9.646 -10.948 1.00 52.97 90 VAL A C 1
ATOM 655 O O . VAL A 1 90 ? -28.486 -10.207 -9.885 1.00 52.97 90 VAL A O 1
ATOM 658 N N . VAL A 1 91 ? -29.082 -8.849 -11.577 1.00 51.97 91 VAL A N 1
ATOM 659 C CA . VAL A 1 91 ? -30.507 -8.797 -11.261 1.00 51.97 91 VAL A CA 1
ATOM 660 C C . VAL A 1 91 ? -31.204 -9.772 -12.204 1.00 51.97 91 VAL A C 1
ATOM 662 O O . VAL A 1 91 ? -31.285 -9.488 -13.393 1.00 51.97 91 VAL A O 1
ATOM 665 N N . HIS A 1 92 ? -31.660 -10.882 -11.613 1.00 43.38 92 HIS A N 1
ATOM 666 C CA . HIS A 1 92 ? -32.607 -11.897 -12.102 1.00 43.38 92 HIS A CA 1
ATOM 667 C C . HIS A 1 92 ? -32.375 -12.563 -13.466 1.00 43.38 92 HIS A C 1
ATOM 669 O O . HIS A 1 92 ? -32.550 -11.916 -14.518 1.00 43.38 92 HIS A O 1
#

Secondary structure (DSSP, 8-state):
--HHHHHHHHHHHHHHHHHHHHHHHHHHHHHHHHHHHHTT---HHHHHHHHHHHHHHHHHHHHHHHHHHHTPPP----GGGGTTS-------

Sequence (92 aa):
MTLAEQ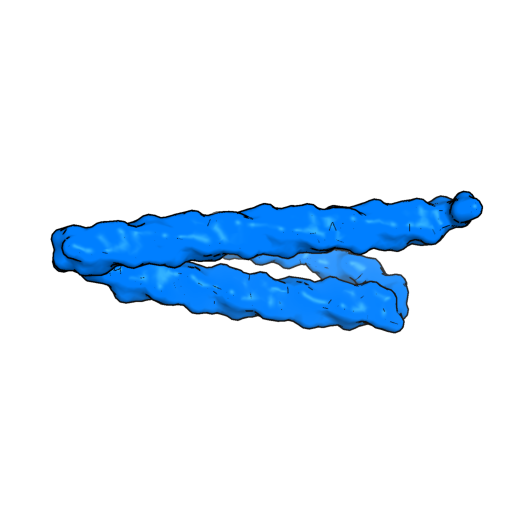LQRDRLLNAVNMTHARFRALLATALAATQRAQSGLPVVDDIRILCADISLMQGWLEGESLAVSSGAPQQSGAPDDQAGAVSGPVVH

pLDDT: mean 77.62, std 17.1, range [37.44, 96.62]

Mean predicted aligned error: 10.51 Å

Foldseek 3Di:
DDPLVVVLVVLVVVLVVVLVVLVVVLVVLVVVLVVCVVVVHDNVVSVVVSVVSVVLSVVQVVQSVVCSVVVHPRPPPNVVVVVPPPDDDPDD

Radius of gyration: 17.69 Å; Cα conta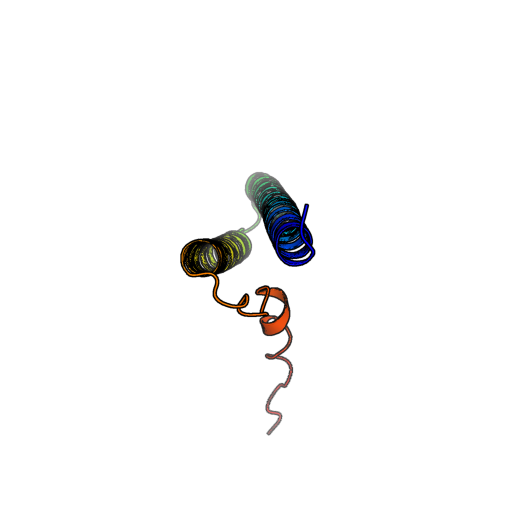cts (8 Å, |Δi|>4): 30; chains: 1; bounding box: 56×24×44 Å

Nearest PDB structures (foldseek):
  6hdz-assembly1_A  TM=6.944E-01  e=4.036E+00  Pseudomonas aeruginosa
  6x94-assembly1_A  TM=6.417E-01  e=4.296E+00  Methanosarcina mazei Go1
  6he1-assembly1_A  TM=6.942E-01  e=4.869E+00  Pseudomonas aeruginosa
  2y44-assembly1_A  TM=7.118E-01  e=5.874E+00  Trypanosoma congolense